Protein AF-A0A7J8YF24-F1 (afdb_monomer_lite)

Foldseek 3Di:
DAFPVGDPVRLVVLCVVLFVDKDKDWDWADDPPDPDIDIDIDIDTGGDPVRPVVGVVSVCCVVPGDDPPPPVVVVVVVVVVVVVVD

Sequence (86 aa):
MGTKDLTFVQLNQLIGRKTGGISVYPFTSSIRGKEDPCSHIIVRGKSMAGRADDLFNLINCVLQEVQFTDQQRFKQFVSQSKARME

Organism: Gossypium aridum (NCBI:txid34290)

Structure (mmCIF, N/CA/C/O backbone):
data_AF-A0A7J8YF24-F1
#
_entry.id   AF-A0A7J8YF24-F1
#
loop_
_atom_site.group_PDB
_atom_site.id
_atom_site.type_symbol
_atom_site.label_atom_id
_atom_site.label_alt_id
_atom_site.label_comp_id
_atom_site.label_asym_id
_atom_site.label_entity_id
_atom_site.label_seq_id
_atom_site.pdbx_PDB_ins_code
_atom_site.Cartn_x
_atom_site.Cartn_y
_atom_site.Cartn_z
_atom_site.occupancy
_atom_site.B_iso_or_equiv
_atom_site.auth_seq_id
_atom_site.auth_comp_id
_atom_site.auth_asym_id
_atom_site.auth_atom_id
_atom_site.pdbx_PDB_model_num
ATOM 1 N N . MET A 1 1 ? -4.349 6.963 5.913 1.00 82.88 1 MET A N 1
ATOM 2 C CA . MET A 1 1 ? -5.726 7.048 5.404 1.00 82.88 1 MET A CA 1
ATOM 3 C C . MET A 1 1 ? -6.435 5.763 5.790 1.00 82.88 1 MET A C 1
ATOM 5 O O . MET A 1 1 ? -5.778 4.727 5.779 1.00 82.88 1 MET A O 1
ATOM 9 N N . GLY A 1 2 ? -7.683 5.841 6.247 1.00 84.75 2 GLY A N 1
ATOM 10 C CA . GLY A 1 2 ? -8.520 4.660 6.491 1.00 84.75 2 GLY A CA 1
ATOM 11 C C . GLY A 1 2 ? -9.338 4.295 5.253 1.00 84.75 2 GLY A C 1
ATOM 12 O O . GLY A 1 2 ? -9.256 4.979 4.232 1.00 84.75 2 GLY A O 1
ATOM 13 N N . THR A 1 3 ? -10.126 3.235 5.354 1.00 88.50 3 THR A N 1
ATOM 14 C CA . THR A 1 3 ? -11.209 2.930 4.412 1.00 88.50 3 THR A CA 1
ATOM 15 C C . THR A 1 3 ? -12.541 3.423 4.979 1.00 88.50 3 THR A C 1
ATOM 17 O O . THR A 1 3 ? -12.569 4.040 6.046 1.00 88.50 3 THR A O 1
ATOM 20 N N . LYS A 1 4 ? -13.649 3.169 4.273 1.00 82.31 4 LYS A N 1
ATOM 21 C CA . LYS A 1 4 ? -14.999 3.455 4.788 1.00 82.31 4 LYS A CA 1
ATOM 22 C C . LYS A 1 4 ? -15.290 2.713 6.097 1.00 82.31 4 LYS A C 1
ATOM 24 O O . LYS A 1 4 ? -15.851 3.302 7.013 1.00 82.31 4 LYS A O 1
ATOM 29 N N . ASP A 1 5 ? -14.841 1.462 6.189 1.00 84.19 5 ASP A N 1
ATOM 30 C CA . ASP A 1 5 ? -15.183 0.563 7.297 1.00 84.19 5 ASP A CA 1
ATOM 31 C C . ASP A 1 5 ? -14.069 0.428 8.345 1.00 84.19 5 ASP A C 1
ATOM 33 O O . ASP A 1 5 ? -14.312 -0.017 9.466 1.00 84.19 5 ASP A O 1
ATOM 37 N N . LEU A 1 6 ? -12.827 0.780 7.994 1.00 85.81 6 LEU A N 1
ATOM 38 C CA . LEU A 1 6 ? -11.658 0.567 8.845 1.00 85.81 6 LEU A CA 1
ATOM 39 C C . LEU A 1 6 ? -10.853 1.849 9.016 1.00 85.81 6 LEU A C 1
ATOM 41 O O . LEU A 1 6 ? -10.436 2.498 8.055 1.00 85.81 6 LEU A O 1
ATOM 45 N N . THR A 1 7 ? -10.508 2.160 10.262 1.00 88.44 7 THR A N 1
ATOM 46 C CA . THR A 1 7 ? -9.503 3.190 10.531 1.00 88.44 7 THR A CA 1
ATOM 47 C C . THR A 1 7 ? -8.144 2.760 9.976 1.00 88.44 7 THR A C 1
ATOM 49 O O . THR A 1 7 ? -7.837 1.571 9.860 1.00 88.44 7 THR A O 1
ATOM 52 N N . PHE A 1 8 ? -7.265 3.726 9.701 1.00 86.00 8 PHE A N 1
ATOM 53 C CA . PHE A 1 8 ? -5.889 3.418 9.301 1.00 86.00 8 PHE A CA 1
ATOM 54 C C . PHE A 1 8 ? -5.185 2.474 10.289 1.00 86.00 8 PHE A C 1
ATOM 56 O O . PHE A 1 8 ? -4.416 1.616 9.869 1.00 86.00 8 PHE A O 1
ATOM 63 N N . VAL A 1 9 ? -5.401 2.656 11.598 1.00 90.12 9 VAL A N 1
ATOM 64 C CA . VAL A 1 9 ? -4.714 1.861 12.626 1.00 90.12 9 VAL A CA 1
ATOM 65 C C . VAL A 1 9 ? -5.156 0.405 12.534 1.00 90.12 9 VAL A C 1
ATOM 67 O O . VAL A 1 9 ? -4.305 -0.479 12.495 1.00 90.12 9 VAL A O 1
ATOM 70 N N . GLN A 1 10 ? -6.462 0.163 12.408 1.00 90.44 10 GLN A N 1
ATOM 71 C CA . GLN A 1 10 ? -7.013 -1.179 12.216 1.00 90.44 10 GLN A CA 1
ATOM 72 C C . GLN A 1 10 ? -6.525 -1.807 10.909 1.00 90.44 10 GLN A C 1
ATOM 74 O O . GLN A 1 10 ? -6.116 -2.966 10.907 1.00 90.44 10 GLN A O 1
ATOM 79 N N . LEU A 1 11 ? -6.500 -1.044 9.812 1.00 89.94 11 LEU A N 1
ATOM 80 C CA . LEU A 1 11 ? -5.980 -1.521 8.532 1.00 89.94 11 LEU A CA 1
ATOM 81 C C . LEU A 1 11 ? -4.499 -1.914 8.644 1.00 89.94 11 LEU A C 1
ATOM 83 O O . LEU A 1 11 ? -4.112 -2.998 8.217 1.00 89.94 11 LEU A O 1
ATOM 87 N N . ASN A 1 12 ? -3.675 -1.084 9.287 1.00 90.12 12 ASN A N 1
ATOM 88 C CA . ASN A 1 12 ? -2.252 -1.363 9.474 1.00 90.12 12 ASN A CA 1
ATOM 89 C C . ASN A 1 12 ? -2.019 -2.588 10.381 1.00 90.12 12 ASN A C 1
ATOM 91 O O . ASN A 1 12 ? -1.174 -3.434 10.092 1.00 90.12 12 ASN A O 1
ATOM 95 N N . GLN A 1 13 ? -2.819 -2.739 11.440 1.00 91.94 13 GLN A N 1
ATOM 96 C CA . GLN A 1 13 ? -2.804 -3.930 12.293 1.00 91.94 13 GLN A CA 1
ATOM 97 C C . GLN A 1 13 ? -3.225 -5.191 11.527 1.00 91.94 13 GLN A C 1
ATOM 99 O O . GLN A 1 13 ? -2.617 -6.246 11.706 1.00 91.94 13 GLN A O 1
ATOM 104 N N . LEU A 1 14 ? -4.233 -5.106 10.653 1.00 91.38 14 LEU A N 1
ATOM 105 C CA . LEU A 1 14 ? -4.648 -6.227 9.808 1.00 91.38 14 LEU A CA 1
ATOM 106 C C . LEU A 1 14 ? -3.545 -6.638 8.835 1.00 91.38 14 LEU A C 1
ATOM 108 O O . LEU A 1 14 ? -3.260 -7.832 8.728 1.00 91.38 14 LEU A O 1
ATOM 112 N N . ILE A 1 15 ? -2.890 -5.668 8.193 1.00 91.56 15 ILE A N 1
ATOM 113 C CA . ILE A 1 15 ? -1.747 -5.915 7.310 1.00 91.56 15 ILE A CA 1
ATOM 114 C C . ILE A 1 15 ? -0.631 -6.619 8.084 1.00 91.56 15 ILE A C 1
ATOM 116 O O . ILE A 1 15 ? -0.183 -7.675 7.643 1.00 91.56 15 ILE A O 1
ATOM 120 N N . GLY A 1 16 ? -0.234 -6.110 9.254 1.00 91.19 16 GLY A N 1
ATOM 121 C CA . GLY A 1 16 ? 0.823 -6.717 10.071 1.00 91.19 16 GLY A CA 1
ATOM 122 C C . GLY A 1 16 ? 0.469 -8.096 10.642 1.00 91.19 16 GLY A C 1
ATOM 123 O O . GLY A 1 16 ? 1.342 -8.943 10.803 1.00 91.19 16 GLY A O 1
ATOM 124 N N . ARG A 1 17 ? -0.812 -8.357 10.926 1.00 93.25 17 ARG A N 1
ATOM 125 C CA . ARG A 1 17 ? -1.270 -9.647 11.468 1.00 93.25 17 ARG A CA 1
ATOM 126 C C . ARG A 1 17 ? -1.396 -10.728 10.398 1.00 93.25 17 ARG A C 1
ATOM 128 O O . ARG A 1 17 ? -1.160 -11.903 10.686 1.00 93.25 17 ARG A O 1
ATOM 135 N N . LYS A 1 18 ? -1.855 -10.364 9.197 1.00 90.81 18 LYS A N 1
ATOM 136 C CA . LYS A 1 18 ? -2.170 -11.317 8.120 1.00 90.81 18 LYS A CA 1
ATOM 137 C C . LYS A 1 18 ? -1.042 -11.483 7.107 1.00 90.81 18 LYS A C 1
ATOM 139 O O . LYS A 1 18 ? -0.919 -12.556 6.522 1.00 90.81 18 LYS A O 1
ATOM 144 N N . THR A 1 19 ? -0.206 -10.467 6.940 1.00 93.25 19 THR A N 1
ATOM 145 C CA . THR A 1 19 ? 0.840 -10.409 5.915 1.00 93.25 19 THR A CA 1
ATOM 146 C C . THR A 1 19 ? 2.190 -10.061 6.545 1.00 93.25 19 THR A C 1
ATOM 148 O O . THR A 1 19 ? 2.266 -9.643 7.694 1.00 93.25 19 THR A O 1
ATOM 151 N N . GLY A 1 20 ? 3.272 -10.205 5.784 1.00 91.62 20 GLY A N 1
ATOM 152 C CA . GLY A 1 20 ? 4.597 -9.703 6.152 1.00 91.62 20 GLY A CA 1
ATOM 153 C C . GLY A 1 20 ? 4.826 -8.239 5.756 1.00 91.62 20 GLY A C 1
ATOM 154 O O . GLY A 1 20 ? 5.972 -7.788 5.772 1.00 91.62 20 GLY A O 1
ATOM 155 N N . GLY A 1 21 ? 3.771 -7.522 5.361 1.00 92.38 21 GLY A N 1
ATOM 156 C CA . GLY A 1 21 ? 3.803 -6.118 4.967 1.00 92.38 21 GLY A CA 1
ATOM 157 C C . GLY A 1 21 ? 3.415 -5.884 3.508 1.00 92.38 21 GLY A C 1
ATOM 158 O O . GLY A 1 21 ? 3.614 -6.739 2.639 1.00 92.38 21 GLY A O 1
ATOM 159 N N . ILE A 1 22 ? 2.884 -4.686 3.261 1.00 93.88 22 ILE A N 1
ATOM 160 C CA . ILE A 1 22 ? 2.525 -4.153 1.944 1.00 93.88 22 ILE A CA 1
ATOM 161 C C . ILE A 1 22 ? 3.178 -2.775 1.810 1.00 93.88 22 ILE A C 1
ATOM 163 O O . ILE A 1 22 ? 3.110 -1.956 2.724 1.00 93.88 22 ILE A O 1
ATOM 167 N N . SER A 1 23 ? 3.816 -2.522 0.673 1.00 92.94 23 SER A N 1
ATOM 168 C CA . SER A 1 23 ? 4.501 -1.273 0.344 1.00 92.94 23 SER A CA 1
ATOM 169 C C . SER A 1 23 ? 4.127 -0.832 -1.066 1.00 92.94 23 SER A C 1
ATOM 171 O O . SER A 1 23 ? 4.101 -1.661 -1.975 1.00 92.94 23 SER A O 1
ATOM 173 N N . VAL A 1 24 ? 3.890 0.465 -1.254 1.00 93.69 24 VAL A N 1
ATOM 174 C CA . VAL A 1 24 ? 3.610 1.073 -2.560 1.00 93.69 24 VAL A CA 1
ATOM 175 C C . VAL A 1 24 ? 4.683 2.116 -2.838 1.00 93.69 24 VAL A C 1
ATOM 177 O O . VAL A 1 24 ? 4.950 2.951 -1.974 1.00 93.69 24 VAL A O 1
ATOM 180 N N . TYR A 1 25 ? 5.313 2.059 -4.007 1.00 93.25 25 TYR A N 1
ATOM 181 C CA . TYR A 1 25 ? 6.356 3.011 -4.386 1.00 93.25 25 TYR A CA 1
ATOM 182 C C . TYR A 1 25 ? 6.367 3.270 -5.898 1.00 93.25 25 TYR A C 1
ATOM 184 O O . TYR A 1 25 ? 6.032 2.375 -6.679 1.00 93.25 25 TYR A O 1
ATOM 192 N N . PRO A 1 26 ? 6.744 4.486 -6.331 1.00 93.88 26 PRO A N 1
ATOM 193 C CA . PRO A 1 26 ? 6.980 4.763 -7.739 1.00 93.88 26 PRO A CA 1
ATOM 194 C C . PRO A 1 26 ? 8.271 4.081 -8.202 1.00 93.88 26 PRO A C 1
ATOM 196 O O . PRO A 1 26 ? 9.263 4.026 -7.474 1.00 93.88 26 PRO A O 1
ATOM 199 N N . PHE A 1 27 ? 8.261 3.579 -9.428 1.00 93.94 27 PHE A N 1
ATOM 200 C CA . PHE A 1 27 ? 9.418 3.038 -10.118 1.00 93.94 27 PHE A CA 1
ATOM 201 C C . PHE A 1 27 ? 9.541 3.717 -11.476 1.00 93.94 27 PHE A C 1
ATOM 203 O O . PHE A 1 27 ? 8.622 3.652 -12.293 1.00 93.94 27 PHE A O 1
ATOM 210 N N . THR A 1 28 ? 10.687 4.351 -11.711 1.00 93.88 28 THR A N 1
ATOM 211 C CA . THR A 1 28 ? 10.980 5.040 -12.966 1.00 93.88 28 THR A CA 1
ATOM 212 C C . THR A 1 28 ? 12.344 4.600 -13.478 1.00 93.88 28 THR A C 1
ATOM 214 O O . THR A 1 28 ? 13.316 4.587 -12.724 1.00 93.88 28 THR A O 1
ATOM 217 N N . SER A 1 29 ? 12.419 4.205 -14.748 1.00 93.12 29 SER A N 1
ATOM 218 C CA . SER A 1 29 ? 13.644 3.710 -15.377 1.00 93.12 29 SER A CA 1
ATOM 219 C C . SER A 1 29 ? 13.675 4.021 -16.874 1.00 93.12 29 SER A C 1
ATOM 221 O O . SER A 1 29 ? 12.637 4.035 -17.534 1.00 93.12 29 SER A O 1
ATOM 223 N N . SER A 1 30 ? 14.865 4.251 -17.427 1.00 93.12 30 SER A N 1
ATOM 224 C CA . SER A 1 30 ? 15.051 4.458 -18.865 1.00 93.12 30 SER A CA 1
ATOM 225 C C . SER A 1 30 ? 14.923 3.142 -19.630 1.00 93.12 30 SER A C 1
ATOM 227 O O . SER A 1 30 ? 15.439 2.108 -19.205 1.00 93.12 30 SER A O 1
ATOM 229 N N . ILE A 1 31 ? 14.279 3.178 -20.796 1.00 93.38 31 ILE A N 1
ATOM 230 C CA . ILE A 1 31 ? 14.163 2.016 -21.679 1.00 93.38 31 ILE A CA 1
ATOM 231 C C . ILE A 1 31 ? 15.186 2.158 -22.803 1.00 93.38 31 ILE A C 1
ATOM 233 O O . ILE A 1 31 ? 15.225 3.165 -23.507 1.00 93.38 31 ILE A O 1
ATOM 237 N N . ARG A 1 32 ? 16.018 1.132 -23.007 1.00 92.50 32 ARG A N 1
ATOM 238 C CA . ARG A 1 32 ? 17.023 1.149 -24.076 1.00 92.50 32 ARG A CA 1
ATOM 239 C C . ARG A 1 32 ? 16.345 1.308 -25.442 1.00 92.50 32 ARG A C 1
ATOM 241 O O . ARG A 1 32 ? 15.574 0.441 -25.844 1.00 92.50 32 ARG A O 1
ATOM 248 N N . GLY A 1 33 ? 16.686 2.377 -26.159 1.00 91.88 33 GLY A N 1
ATOM 249 C CA . GLY A 1 33 ? 16.185 2.642 -27.512 1.00 91.88 33 GLY A CA 1
ATOM 250 C C . GLY A 1 33 ? 14.798 3.288 -27.580 1.00 91.88 33 GLY A C 1
ATOM 251 O O . GLY A 1 33 ? 14.218 3.319 -28.660 1.00 91.88 33 GLY A O 1
ATOM 252 N N . LYS A 1 34 ? 14.263 3.796 -26.463 1.00 93.25 34 LYS A N 1
ATOM 253 C CA . LYS A 1 34 ? 13.060 4.639 -26.446 1.00 93.25 34 LYS A CA 1
ATOM 254 C C . LYS A 1 34 ? 13.351 5.959 -25.741 1.00 93.25 34 LYS A C 1
ATOM 256 O O . LYS A 1 34 ? 14.090 5.973 -24.760 1.00 93.25 34 LYS A O 1
ATOM 261 N N . GLU A 1 35 ? 12.750 7.040 -26.232 1.00 88.31 35 GLU A N 1
ATOM 262 C CA . GLU A 1 35 ? 12.756 8.333 -25.535 1.00 88.31 35 GLU A CA 1
ATOM 263 C C . GLU A 1 35 ? 11.845 8.310 -24.301 1.00 88.31 35 GLU A C 1
ATOM 265 O O . GLU A 1 35 ? 12.198 8.876 -23.268 1.00 88.31 35 GLU A O 1
ATOM 270 N N . ASP A 1 36 ? 10.718 7.594 -24.369 1.00 91.12 36 ASP A N 1
ATOM 271 C CA . ASP A 1 36 ? 9.782 7.509 -23.249 1.00 91.12 36 ASP A CA 1
ATOM 272 C C . ASP A 1 36 ? 10.326 6.642 -22.094 1.00 91.12 36 ASP A C 1
ATOM 274 O O . ASP A 1 36 ? 10.700 5.477 -22.309 1.00 91.12 36 ASP A O 1
ATOM 278 N N . PRO A 1 37 ? 10.329 7.155 -20.846 1.00 90.56 37 PRO A N 1
ATOM 279 C CA . PRO A 1 37 ? 10.735 6.385 -19.679 1.00 90.56 37 PRO A CA 1
ATOM 280 C C . PRO A 1 37 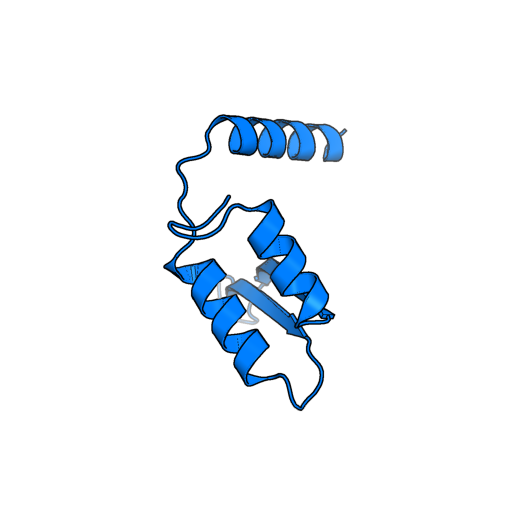? 9.665 5.363 -19.268 1.00 90.56 37 PRO A C 1
ATOM 282 O O . PRO A 1 37 ? 8.460 5.587 -19.382 1.00 90.56 37 PRO A O 1
ATOM 285 N N . CYS A 1 38 ? 10.108 4.246 -18.693 1.00 90.25 38 CYS A N 1
ATOM 286 C CA . CYS A 1 38 ? 9.245 3.305 -17.989 1.00 90.25 38 CYS A CA 1
ATOM 287 C C . CYS A 1 38 ? 8.873 3.910 -16.634 1.00 90.25 38 CYS A C 1
ATOM 289 O O . CYS A 1 38 ? 9.748 4.038 -15.779 1.00 90.25 38 CYS A O 1
ATOM 291 N N . SER A 1 39 ? 7.612 4.292 -16.430 1.00 93.44 39 SER A N 1
ATOM 292 C CA . SER A 1 39 ? 7.140 4.862 -15.164 1.00 93.44 39 SER A CA 1
ATOM 293 C C . SER A 1 39 ? 5.891 4.137 -14.677 1.00 93.44 39 SER A C 1
ATOM 295 O O . SER A 1 39 ? 4.846 4.170 -15.327 1.00 93.44 39 SER A O 1
ATOM 297 N N . HIS A 1 40 ? 6.001 3.471 -13.528 1.00 93.94 40 HIS A N 1
ATOM 298 C CA . HIS A 1 40 ? 4.925 2.685 -12.933 1.00 93.94 40 HIS A CA 1
ATOM 299 C C . HIS A 1 40 ? 4.861 2.880 -11.420 1.00 93.94 40 HIS A C 1
ATOM 301 O O . HIS A 1 40 ? 5.870 3.105 -10.758 1.00 93.94 40 HIS A O 1
ATOM 307 N N . ILE A 1 41 ? 3.667 2.723 -10.852 1.00 94.25 41 ILE A N 1
ATOM 308 C CA . ILE A 1 41 ? 3.493 2.563 -9.407 1.00 94.25 41 ILE A CA 1
ATOM 309 C C . ILE A 1 41 ? 3.493 1.066 -9.109 1.00 94.25 41 ILE A C 1
ATOM 311 O O . ILE A 1 41 ? 2.656 0.329 -9.628 1.00 94.25 41 ILE A O 1
ATOM 315 N N . ILE A 1 42 ? 4.430 0.615 -8.277 1.00 94.69 42 ILE A N 1
ATOM 316 C CA . ILE A 1 42 ? 4.562 -0.791 -7.900 1.00 94.69 42 ILE A CA 1
ATOM 317 C C . ILE A 1 42 ? 3.944 -1.000 -6.522 1.00 94.69 42 ILE A C 1
ATOM 319 O O . ILE A 1 42 ? 4.311 -0.341 -5.547 1.00 94.69 42 ILE A O 1
ATOM 323 N N . VAL A 1 43 ? 3.037 -1.971 -6.439 1.00 94.94 43 VAL A N 1
ATOM 324 C CA . VAL A 1 43 ? 2.503 -2.485 -5.178 1.00 94.94 43 VAL A CA 1
ATOM 325 C C . VAL A 1 43 ? 3.205 -3.798 -4.872 1.00 94.94 43 VAL A C 1
ATOM 327 O O . VAL A 1 43 ? 3.063 -4.779 -5.597 1.00 94.94 43 VAL A O 1
ATOM 330 N N . ARG A 1 44 ? 3.978 -3.819 -3.790 1.00 94.06 44 ARG A N 1
ATOM 331 C CA . ARG A 1 44 ? 4.715 -4.996 -3.336 1.00 94.06 44 ARG A CA 1
ATOM 332 C C . ARG A 1 44 ? 4.151 -5.469 -2.007 1.00 94.06 44 ARG A C 1
ATOM 334 O O . ARG A 1 44 ? 4.061 -4.695 -1.060 1.00 94.06 44 ARG A O 1
ATOM 341 N N . GLY A 1 45 ? 3.836 -6.752 -1.920 1.00 93.44 45 GLY A N 1
ATOM 342 C CA . GLY A 1 45 ? 3.375 -7.40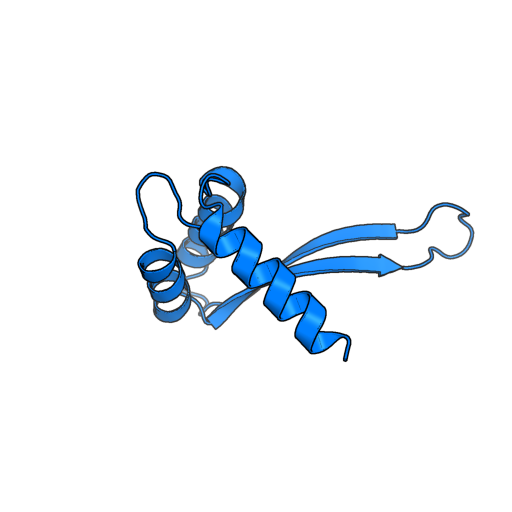0 -0.700 1.00 93.44 45 GLY A CA 1
ATOM 343 C C . GLY A 1 45 ? 4.043 -8.755 -0.513 1.00 93.44 45 GLY A C 1
ATOM 344 O O . GLY A 1 45 ? 4.518 -9.354 -1.477 1.00 93.44 45 GLY A O 1
ATOM 345 N N . LYS A 1 46 ? 4.100 -9.236 0.728 1.00 94.56 46 LYS A N 1
ATOM 346 C CA . LYS A 1 46 ? 4.553 -10.597 1.043 1.00 94.56 46 LYS A CA 1
ATOM 347 C C . LYS A 1 46 ? 3.670 -11.212 2.119 1.00 94.56 46 LYS A C 1
ATOM 349 O O . LYS A 1 46 ? 3.243 -10.519 3.038 1.00 94.56 46 LYS A O 1
ATOM 354 N N . SER A 1 47 ? 3.426 -12.511 2.049 1.00 95.00 47 SER A N 1
ATOM 355 C CA . SER A 1 47 ? 2.658 -13.263 3.044 1.00 95.00 47 SER A CA 1
ATOM 356 C C . SER A 1 47 ? 3.148 -14.706 3.109 1.00 95.00 47 SER A C 1
ATOM 358 O O . SER A 1 47 ? 3.891 -15.163 2.241 1.00 95.00 47 SER A O 1
ATOM 360 N N . MET A 1 48 ? 2.721 -15.434 4.141 1.00 93.81 48 MET A N 1
ATOM 361 C CA . MET A 1 48 ? 2.847 -16.892 4.149 1.00 93.81 48 MET A CA 1
ATOM 362 C C . MET A 1 48 ? 1.994 -17.481 3.020 1.00 93.81 48 MET A C 1
ATOM 364 O O . MET A 1 48 ? 0.939 -16.926 2.705 1.00 93.81 48 MET A O 1
ATOM 368 N N . ALA A 1 49 ? 2.416 -18.612 2.447 1.00 93.00 49 ALA A N 1
ATOM 369 C CA . ALA A 1 49 ? 1.751 -19.219 1.290 1.00 93.00 49 ALA A CA 1
ATOM 370 C C . ALA A 1 49 ? 0.245 -19.463 1.518 1.00 93.00 49 ALA A C 1
ATOM 372 O O . ALA A 1 49 ? -0.569 -19.085 0.686 1.00 93.00 49 ALA A O 1
ATOM 373 N N . GLY A 1 50 ? -0.142 -19.974 2.694 1.00 94.56 50 GLY A N 1
ATOM 374 C CA . GLY A 1 50 ? -1.552 -20.190 3.058 1.00 94.56 50 GLY A CA 1
ATOM 375 C C . GLY A 1 50 ? -2.369 -18.918 3.335 1.00 94.56 50 GLY A C 1
ATOM 376 O O . GLY A 1 50 ? -3.520 -19.015 3.740 1.00 94.56 50 GLY A O 1
ATOM 377 N N . ARG A 1 51 ? -1.780 -17.727 3.179 1.00 93.25 51 ARG A N 1
ATOM 378 C CA . ARG A 1 51 ? -2.437 -16.418 3.344 1.00 93.25 51 ARG A CA 1
ATOM 379 C C . ARG A 1 51 ? -2.291 -15.537 2.102 1.00 93.25 51 ARG A C 1
ATOM 381 O O . ARG A 1 51 ? -2.349 -14.314 2.206 1.00 93.25 51 ARG A O 1
ATOM 388 N N . ALA A 1 52 ? -2.056 -16.138 0.937 1.00 94.06 52 ALA A N 1
ATOM 389 C CA . ALA A 1 52 ? -1.994 -15.403 -0.321 1.00 94.06 52 ALA A CA 1
ATOM 390 C C . ALA A 1 52 ? -3.318 -14.669 -0.606 1.00 94.06 52 ALA A C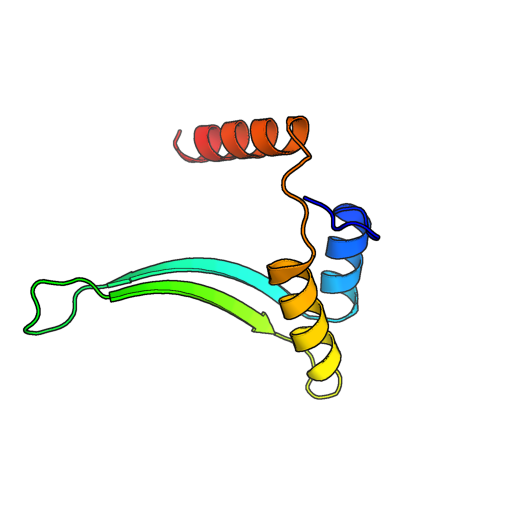 1
ATOM 392 O O . ALA A 1 52 ? -3.292 -13.483 -0.924 1.00 94.06 52 ALA A O 1
ATOM 393 N N . ASP A 1 53 ? -4.466 -15.315 -0.386 1.00 94.75 53 ASP A N 1
ATOM 394 C CA . ASP A 1 53 ? -5.782 -14.687 -0.576 1.00 94.75 53 ASP A CA 1
ATOM 395 C C . ASP A 1 53 ? -5.977 -13.465 0.327 1.00 94.75 53 ASP A C 1
ATOM 397 O O . ASP A 1 53 ? -6.398 -12.402 -0.124 1.00 94.75 53 ASP A O 1
ATOM 401 N N . ASP A 1 54 ? -5.593 -13.578 1.603 1.00 93.38 54 ASP A N 1
ATOM 402 C CA . ASP A 1 54 ? -5.614 -12.459 2.548 1.00 93.38 54 ASP A CA 1
ATOM 403 C C . ASP A 1 54 ? -4.746 -11.285 2.061 1.00 93.38 54 ASP A C 1
ATOM 405 O O . ASP A 1 54 ? -5.134 -10.127 2.223 1.00 93.38 54 ASP A O 1
ATOM 409 N N . LEU A 1 55 ? -3.581 -11.567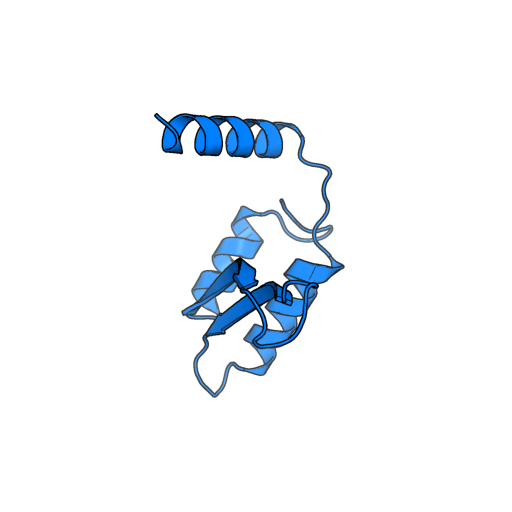 1.463 1.00 93.81 55 LEU A N 1
ATOM 410 C CA . LEU A 1 55 ? -2.698 -10.541 0.913 1.00 93.81 55 LEU A CA 1
ATOM 411 C C . LEU A 1 55 ? -3.357 -9.810 -0.259 1.00 93.81 55 LEU A C 1
ATOM 413 O O . LEU A 1 55 ? -3.386 -8.581 -0.254 1.00 93.81 55 LEU A O 1
ATOM 417 N N . PHE A 1 56 ? -3.892 -10.538 -1.240 1.00 94.31 56 PHE A N 1
ATOM 418 C CA . PHE A 1 56 ? -4.534 -9.923 -2.404 1.00 94.31 56 PHE A CA 1
ATOM 419 C C . PHE A 1 56 ? -5.798 -9.151 -2.021 1.00 94.31 56 PHE A C 1
ATOM 421 O O . PHE A 1 56 ? -5.997 -8.040 -2.509 1.00 94.31 56 PHE A O 1
ATOM 428 N N . ASN A 1 57 ? -6.591 -9.664 -1.077 1.00 94.12 57 ASN A N 1
ATOM 429 C CA . ASN A 1 57 ? -7.757 -8.957 -0.548 1.00 94.12 57 ASN A CA 1
ATOM 430 C C . ASN A 1 57 ? -7.366 -7.649 0.150 1.00 94.12 57 ASN A C 1
ATOM 432 O O . ASN A 1 57 ? -7.995 -6.614 -0.070 1.00 94.12 57 ASN A O 1
ATOM 436 N N . LEU A 1 58 ? -6.302 -7.665 0.960 1.00 92.62 58 LEU A N 1
ATOM 437 C CA . LEU A 1 58 ? -5.795 -6.454 1.607 1.00 92.62 58 LEU A CA 1
ATOM 438 C C . LEU A 1 58 ? -5.205 -5.466 0.597 1.00 92.62 58 LEU A C 1
ATOM 440 O O . LEU A 1 58 ? -5.435 -4.267 0.734 1.00 92.62 58 LEU A O 1
ATOM 444 N N . ILE A 1 59 ? -4.492 -5.941 -0.428 1.00 93.44 59 ILE A N 1
ATOM 445 C CA . ILE A 1 59 ? -4.004 -5.089 -1.520 1.00 93.44 59 ILE A CA 1
ATOM 446 C C . ILE A 1 59 ? -5.184 -4.426 -2.239 1.00 93.44 59 ILE A C 1
ATOM 448 O O . ILE A 1 59 ? -5.168 -3.210 -2.421 1.00 93.44 59 ILE A O 1
ATOM 452 N N . ASN A 1 60 ? -6.227 -5.185 -2.586 1.00 93.50 60 ASN A N 1
ATOM 453 C CA . ASN A 1 60 ? -7.414 -4.634 -3.235 1.00 93.50 60 ASN A CA 1
ATOM 454 C C . ASN A 1 60 ? -8.107 -3.584 -2.353 1.00 93.50 60 ASN A C 1
ATOM 456 O O . ASN A 1 60 ? -8.426 -2.494 -2.816 1.00 93.50 60 ASN A O 1
ATOM 460 N N . CYS A 1 61 ? -8.251 -3.874 -1.059 1.00 91.44 61 CYS A N 1
ATOM 461 C CA . CYS A 1 61 ? -8.809 -2.948 -0.077 1.00 91.44 61 CYS A CA 1
ATOM 462 C C . CYS A 1 61 ? -8.000 -1.640 0.006 1.00 91.44 61 CYS A C 1
ATOM 464 O O . CYS A 1 61 ? -8.571 -0.552 -0.018 1.00 91.44 61 CYS A O 1
ATOM 466 N N . VAL A 1 62 ? -6.665 -1.722 0.035 1.00 90.38 62 VAL A N 1
ATOM 467 C CA . VAL A 1 62 ? -5.791 -0.537 0.057 1.00 90.38 62 VAL A CA 1
ATOM 468 C C . VAL A 1 62 ? -5.915 0.288 -1.229 1.00 90.38 62 VAL A C 1
ATOM 470 O O . VAL A 1 62 ? -5.845 1.513 -1.169 1.00 90.38 62 VAL A O 1
ATOM 473 N N . LEU A 1 63 ? -6.093 -0.360 -2.383 1.00 90.75 63 LEU A N 1
ATOM 474 C CA . LEU A 1 63 ? -6.153 0.320 -3.678 1.00 90.75 63 LEU A CA 1
ATOM 475 C C . LEU A 1 63 ? -7.526 0.921 -3.998 1.00 90.75 63 LEU A C 1
ATOM 477 O O . LEU A 1 63 ? -7.575 1.972 -4.631 1.00 90.75 63 LEU A O 1
ATOM 481 N N . GLN A 1 64 ? -8.619 0.273 -3.589 1.00 92.06 64 GLN A N 1
ATOM 482 C CA . GLN A 1 64 ? -9.976 0.651 -4.007 1.00 92.06 64 GLN A CA 1
ATOM 483 C C . GLN A 1 64 ? -10.817 1.287 -2.895 1.00 92.06 64 GLN A C 1
ATOM 485 O O . GLN A 1 64 ? -11.635 2.159 -3.174 1.00 92.06 64 GLN A O 1
ATOM 490 N N . GLU A 1 65 ? -10.617 0.891 -1.635 1.00 90.12 65 GLU A N 1
ATOM 491 C CA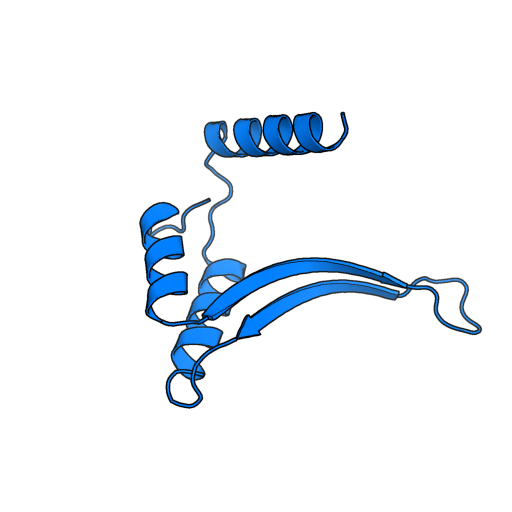 . GLU A 1 65 ? -11.518 1.278 -0.536 1.00 90.12 65 GLU A CA 1
ATOM 492 C C . GLU A 1 65 ? -10.982 2.427 0.325 1.00 90.12 65 GLU A C 1
ATOM 494 O O . GLU A 1 65 ? -11.720 3.017 1.123 1.00 90.12 65 GLU A O 1
ATOM 499 N N . VAL A 1 66 ? -9.696 2.763 0.188 1.00 90.00 66 VAL A N 1
ATOM 500 C CA . VAL A 1 66 ? -9.073 3.852 0.947 1.00 90.00 66 VAL A CA 1
ATOM 501 C C . VAL A 1 66 ? -9.706 5.189 0.573 1.00 90.00 66 VAL A C 1
ATOM 503 O O . VAL A 1 66 ? -9.793 5.563 -0.592 1.00 90.00 66 VAL A O 1
ATOM 506 N N . GLN A 1 67 ? -10.118 5.936 1.595 1.00 89.62 67 GLN A N 1
ATOM 507 C CA . GLN A 1 67 ? -10.709 7.259 1.442 1.00 89.62 67 GLN A CA 1
ATOM 508 C C . GLN A 1 67 ? -9.655 8.339 1.699 1.00 89.62 67 GLN A C 1
ATOM 510 O O . GLN A 1 67 ? -9.001 8.369 2.746 1.00 89.62 67 GLN A O 1
ATOM 515 N N . PHE A 1 68 ? -9.515 9.269 0.756 1.00 87.94 68 PHE A N 1
ATOM 516 C CA . PHE A 1 68 ? -8.587 10.402 0.846 1.00 87.94 68 PHE A CA 1
ATOM 517 C C . PHE A 1 68 ? -9.218 11.621 1.538 1.00 87.94 68 PHE A C 1
ATOM 519 O O . PHE A 1 68 ? -9.116 12.744 1.059 1.00 87.94 68 PHE A O 1
ATOM 526 N N . THR A 1 69 ? -9.895 11.404 2.665 1.00 88.81 69 THR A N 1
ATOM 527 C CA . THR A 1 69 ? -10.648 12.449 3.386 1.00 88.81 69 THR A CA 1
ATOM 528 C C . THR A 1 69 ? -9.927 12.986 4.627 1.00 88.81 69 THR A C 1
ATOM 530 O O . THR A 1 69 ? -10.300 14.028 5.161 1.00 88.81 69 THR A O 1
ATOM 533 N N . ASP A 1 70 ? -8.868 12.318 5.091 1.00 85.69 70 ASP A N 1
ATOM 534 C CA . ASP A 1 70 ? -8.163 12.674 6.329 1.00 85.69 70 ASP A CA 1
ATOM 535 C C . ASP A 1 70 ? -7.072 13.738 6.085 1.00 85.69 70 ASP A C 1
ATOM 537 O O . ASP A 1 70 ? -5.885 13.453 5.885 1.00 85.69 70 ASP A O 1
ATOM 541 N N . GLN A 1 71 ? -7.502 15.003 6.097 1.00 89.44 71 GLN A N 1
ATOM 542 C CA . GLN A 1 71 ? -6.648 16.168 5.848 1.00 89.44 71 GLN A CA 1
ATOM 543 C C . GLN A 1 71 ? -5.526 16.327 6.889 1.00 89.44 71 GLN A C 1
ATOM 545 O O . GLN A 1 71 ? -4.404 16.699 6.538 1.00 89.44 71 GLN A O 1
ATOM 550 N N . GLN A 1 72 ? -5.807 16.064 8.170 1.00 89.12 72 GLN A N 1
ATOM 551 C CA . GLN A 1 72 ? -4.830 16.220 9.256 1.00 89.12 72 GLN A CA 1
ATOM 552 C C . GLN A 1 72 ? -3.651 15.270 9.061 1.00 89.12 72 GLN A C 1
ATOM 554 O O . GLN A 1 72 ? -2.486 15.663 9.152 1.00 89.12 72 GLN A O 1
ATOM 559 N N . ARG A 1 73 ? -3.948 14.025 8.698 1.00 87.12 73 ARG A N 1
ATOM 560 C CA . ARG A 1 73 ? -2.925 13.027 8.425 1.00 87.12 73 ARG A CA 1
ATOM 561 C C . ARG A 1 73 ? -2.130 13.322 7.159 1.00 87.12 73 ARG A C 1
ATOM 563 O O . ARG A 1 73 ? -0.925 13.090 7.135 1.00 87.12 73 ARG A O 1
ATOM 570 N N . PHE A 1 74 ? -2.773 13.859 6.123 1.00 90.56 74 PHE A N 1
ATOM 571 C CA . PHE A 1 74 ? -2.052 14.285 4.925 1.00 90.56 74 PHE A CA 1
ATOM 572 C C . PHE A 1 74 ? -1.023 15.377 5.244 1.00 90.56 74 PHE A C 1
ATOM 574 O O . PHE A 1 74 ? 0.126 15.278 4.820 1.00 90.56 74 PHE A O 1
ATOM 581 N N . LYS A 1 75 ? -1.390 16.368 6.070 1.00 92.69 75 LYS A N 1
ATOM 582 C CA . LYS A 1 75 ? -0.448 17.396 6.545 1.00 92.69 75 LYS A CA 1
ATOM 583 C C . LYS A 1 75 ? 0.737 16.782 7.294 1.00 92.69 75 LYS A C 1
ATOM 585 O O . LYS A 1 75 ? 1.871 17.173 7.043 1.00 92.69 75 LYS A O 1
ATOM 590 N N . GLN A 1 76 ? 0.496 15.787 8.152 1.00 89.81 76 GLN A N 1
ATOM 591 C CA . GLN A 1 76 ? 1.580 15.064 8.827 1.00 89.81 76 GLN A CA 1
ATOM 592 C C . GLN A 1 76 ? 2.521 14.371 7.835 1.00 89.81 76 GLN A C 1
ATOM 594 O O . GLN A 1 76 ? 3.733 14.444 8.017 1.00 89.81 76 GLN A O 1
ATOM 599 N N . PHE A 1 77 ? 1.996 13.743 6.777 1.00 89.50 77 PHE A N 1
ATOM 600 C CA . PHE A 1 77 ? 2.836 13.132 5.743 1.00 89.50 77 PHE A CA 1
ATOM 601 C C . PHE A 1 77 ? 3.709 14.160 5.025 1.00 89.50 77 PHE A C 1
ATOM 603 O O . PHE A 1 77 ? 4.896 13.914 4.843 1.00 89.50 77 PHE A O 1
ATOM 610 N N . VAL A 1 78 ? 3.158 15.326 4.678 1.00 92.25 78 VAL A N 1
ATOM 6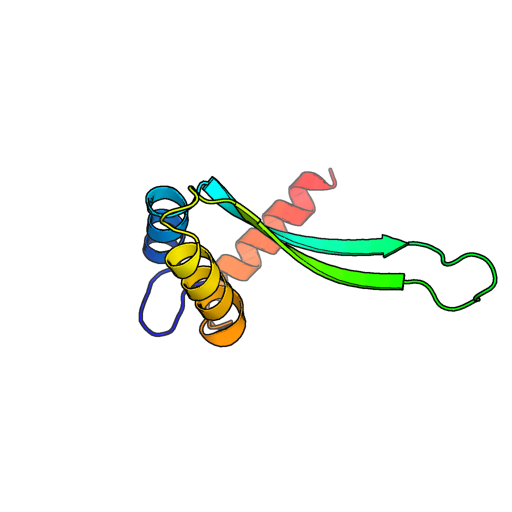11 C CA . VAL A 1 78 ? 3.935 16.409 4.055 1.00 92.25 78 VAL A CA 1
ATOM 612 C C . VAL A 1 78 ? 5.053 16.885 4.987 1.00 92.25 78 VAL A C 1
ATOM 614 O O . VAL A 1 78 ? 6.199 16.990 4.554 1.00 92.25 78 VAL A O 1
ATOM 617 N N . SER A 1 79 ? 4.757 17.104 6.271 1.00 93.31 79 SER A N 1
ATOM 618 C CA . SER A 1 79 ? 5.770 17.497 7.258 1.00 93.31 79 SER A CA 1
ATOM 619 C C . SER A 1 79 ? 6.861 16.436 7.431 1.00 93.31 79 SER A C 1
ATOM 621 O O . SER A 1 79 ? 8.038 16.779 7.489 1.00 93.31 79 SER A O 1
ATOM 623 N N . GLN A 1 80 ? 6.495 15.150 7.469 1.00 90.94 80 GLN A N 1
ATOM 624 C CA . GLN A 1 80 ? 7.458 14.046 7.548 1.00 90.94 80 GLN A CA 1
ATOM 625 C C . GLN A 1 80 ? 8.324 13.937 6.290 1.00 90.94 80 GLN A C 1
ATOM 627 O O . GLN A 1 80 ? 9.523 13.696 6.403 1.00 90.94 80 GLN A O 1
ATOM 632 N N . SER A 1 81 ? 7.743 14.123 5.102 1.00 88.81 81 SER A N 1
ATOM 633 C CA . SER A 1 81 ? 8.503 14.143 3.852 1.00 88.81 81 SER A CA 1
ATOM 634 C C . SER A 1 81 ? 9.487 15.308 3.819 1.00 88.81 81 SER A C 1
ATOM 636 O O . SER A 1 81 ? 10.638 15.092 3.463 1.00 88.81 81 SER A O 1
ATOM 638 N N . LYS A 1 82 ? 9.076 16.508 4.258 1.00 91.50 82 LYS A N 1
ATOM 639 C CA . LYS A 1 82 ? 9.978 17.661 4.375 1.00 91.50 82 LYS A CA 1
ATOM 640 C C . LYS A 1 82 ? 11.140 17.367 5.330 1.00 91.50 82 LYS A C 1
ATOM 642 O O . LYS A 1 82 ? 12.284 17.575 4.956 1.00 91.50 82 LYS A O 1
ATOM 647 N N . ALA A 1 83 ? 10.856 16.829 6.516 1.00 92.25 83 ALA A N 1
ATOM 648 C CA . ALA A 1 83 ? 11.879 16.509 7.513 1.00 92.25 83 ALA A CA 1
ATOM 649 C C . ALA A 1 83 ? 12.875 15.423 7.063 1.00 92.25 83 ALA A C 1
ATOM 651 O O . ALA A 1 83 ? 13.953 15.323 7.626 1.00 92.25 83 ALA A O 1
ATOM 652 N N . ARG A 1 84 ? 12.525 14.587 6.074 1.00 82.94 84 ARG A N 1
ATOM 653 C CA . ARG A 1 84 ? 13.448 13.605 5.472 1.00 82.94 84 ARG A CA 1
ATOM 654 C C . ARG A 1 84 ? 14.353 14.189 4.384 1.00 82.94 84 ARG A C 1
ATOM 656 O O . ARG A 1 84 ? 15.242 13.480 3.925 1.00 82.94 84 ARG A O 1
ATOM 663 N N . MET A 1 85 ? 14.053 15.392 3.897 1.00 77.62 85 MET A N 1
ATOM 664 C CA . MET A 1 85 ? 14.844 16.079 2.870 1.00 77.62 85 MET A CA 1
ATOM 665 C C . MET A 1 85 ? 15.911 17.005 3.466 1.00 77.62 85 MET A C 1
ATOM 667 O O . MET A 1 85 ? 16.799 17.424 2.728 1.00 77.62 85 MET A O 1
ATOM 671 N N . GLU A 1 86 ? 15.797 17.334 4.756 1.00 58.72 86 GLU A N 1
ATOM 672 C CA . GLU A 1 86 ? 16.852 17.966 5.564 1.00 58.72 86 GLU A CA 1
ATOM 673 C C . GLU A 1 86 ? 17.869 16.913 6.026 1.00 58.72 86 GLU A C 1
ATOM 675 O O . GLU A 1 86 ? 19.078 17.234 6.007 1.00 58.72 86 GLU A O 1
#

Radius of gyration: 16.05 Å; chains: 1; bounding box: 32×38×40 Å

InterPro domains:
  IPR011249 Metalloenzyme, LuxS/M16 peptidase-like [SSF63411] (1-86)
  IPR013578 Peptidase M16C associated [PF08367] (1-86)

pLDDT: mean 90.75, std 4.77, range [58.72, 95.0]

Secondary structure (DSSP, 8-state):
--BSSS-HHHHHHHHHHHSS-EEEEEEEEPPTT-SS-EEEEEEEE---GGGHHHHHHHHHHHHHTB-TT-HHHHHHHHHHHHHTT-